Protein AF-A0A815W287-F1 (afdb_monomer_lite)

InterPro domains:
  IPR021109 Aspartic peptidase domain superfamily [G3DSA:2.40.70.10] (1-66)

Radius of gyration: 12.26 Å; chains: 1; bounding box: 26×27×32 Å

pLDDT: mean 91.28, std 4.84, range [67.75, 96.5]

Structure (mmCIF, N/CA/C/O backbone):
data_AF-A0A815W287-F1
#
_entry.id   AF-A0A815W287-F1
#
loop_
_atom_site.group_PDB
_atom_site.id
_atom_site.type_symbol
_atom_site.label_atom_id
_atom_site.label_alt_id
_atom_site.label_comp_id
_atom_site.label_asym_id
_atom_site.label_entity_id
_atom_site.label_seq_id
_atom_site.pdbx_PDB_ins_code
_atom_site.Cartn_x
_atom_site.Cartn_y
_atom_site.Cartn_z
_atom_site.occupancy
_atom_site.B_iso_or_equiv
_atom_site.auth_seq_id
_atom_site.auth_comp_id
_atom_site.auth_asym_id
_atom_site.auth_atom_id
_atom_site.pdbx_PDB_model_num
ATOM 1 N N . MET A 1 1 ? 9.568 -3.541 -2.330 1.00 67.75 1 MET A N 1
ATOM 2 C CA . MET A 1 1 ? 8.465 -4.111 -1.525 1.00 67.75 1 MET A CA 1
ATOM 3 C C . MET A 1 1 ? 8.960 -5.361 -0.827 1.00 67.75 1 MET A C 1
ATOM 5 O O . MET A 1 1 ? 9.851 -6.017 -1.356 1.00 67.75 1 MET A O 1
ATOM 9 N N . LEU A 1 2 ? 8.418 -5.671 0.349 1.00 82.00 2 LEU A N 1
ATOM 10 C CA . LEU A 1 2 ? 8.659 -6.956 0.997 1.00 82.00 2 LEU A CA 1
ATOM 11 C C . LEU A 1 2 ? 7.782 -8.015 0.321 1.00 82.00 2 LEU A C 1
ATOM 13 O O . LEU A 1 2 ? 6.593 -7.783 0.126 1.00 82.00 2 LEU A O 1
ATOM 17 N N . ILE A 1 3 ? 8.363 -9.160 -0.033 1.00 82.69 3 ILE A N 1
ATOM 18 C CA . ILE A 1 3 ? 7.603 -10.299 -0.553 1.00 82.69 3 ILE A CA 1
ATOM 19 C C . ILE A 1 3 ? 7.116 -11.108 0.651 1.00 82.69 3 ILE A C 1
ATOM 21 O O . ILE A 1 3 ? 7.845 -11.945 1.179 1.00 82.69 3 ILE A O 1
ATOM 25 N N . ASP A 1 4 ? 5.897 -10.818 1.101 1.00 86.31 4 ASP A N 1
ATOM 26 C CA . ASP A 1 4 ? 5.213 -11.550 2.168 1.00 86.31 4 ASP A CA 1
ATOM 27 C C . ASP A 1 4 ? 4.036 -12.339 1.580 1.00 86.31 4 ASP A C 1
ATOM 29 O O . ASP A 1 4 ? 3.007 -11.768 1.230 1.00 86.31 4 ASP A O 1
ATOM 33 N N . GLN A 1 5 ? 4.182 -13.664 1.475 1.00 84.19 5 GLN A N 1
ATOM 34 C CA . GLN A 1 5 ? 3.121 -14.542 0.959 1.00 84.19 5 GLN A CA 1
ATOM 35 C C . GLN A 1 5 ? 1.921 -14.661 1.914 1.00 84.19 5 GLN A C 1
ATOM 37 O O . GLN A 1 5 ? 0.868 -15.151 1.512 1.00 84.19 5 GLN A O 1
ATOM 42 N N . GLY A 1 6 ? 2.071 -14.245 3.175 1.00 85.19 6 GLY A N 1
ATOM 43 C CA . GLY A 1 6 ? 0.978 -14.177 4.143 1.00 85.19 6 GLY A CA 1
ATOM 44 C C . GLY A 1 6 ? 0.166 -12.883 4.057 1.00 85.19 6 GLY A C 1
ATOM 45 O O . GLY A 1 6 ? -0.901 -12.801 4.669 1.00 85.19 6 GLY A O 1
ATOM 46 N N . ALA A 1 7 ? 0.639 -11.882 3.309 1.00 86.19 7 ALA A N 1
ATOM 47 C CA . ALA A 1 7 ? -0.067 -10.627 3.106 1.00 86.19 7 ALA A CA 1
ATOM 48 C C . ALA A 1 7 ? -1.011 -10.725 1.902 1.00 86.19 7 AL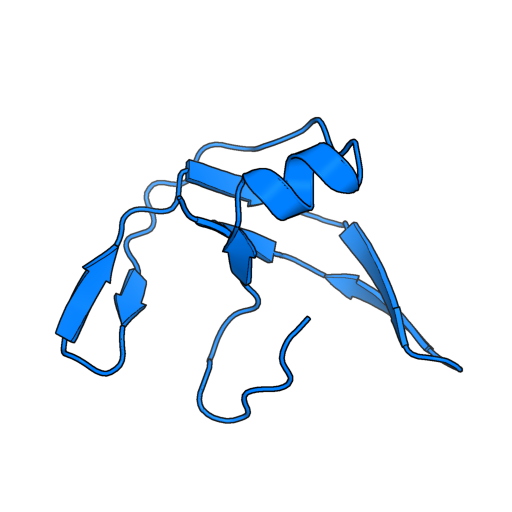A A C 1
ATOM 50 O O . ALA A 1 7 ? -0.626 -11.128 0.809 1.00 86.19 7 ALA A O 1
ATOM 51 N N . SER A 1 8 ? -2.262 -10.309 2.090 1.00 88.06 8 SER A N 1
ATOM 52 C CA . SER A 1 8 ? -3.269 -10.279 1.021 1.00 88.06 8 SER A CA 1
ATOM 53 C C .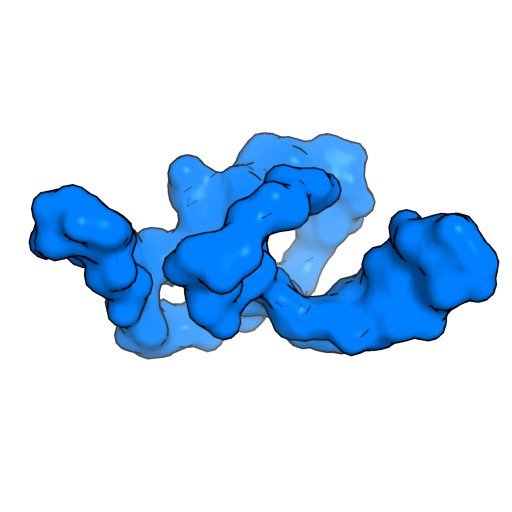 SER A 1 8 ? -3.232 -9.006 0.170 1.00 88.06 8 SER A C 1
ATOM 55 O O . SER A 1 8 ? -3.978 -8.904 -0.802 1.00 88.06 8 SER A O 1
ATOM 57 N N . ILE A 1 9 ? -2.414 -8.016 0.543 1.00 89.12 9 ILE A N 1
ATOM 58 C CA . ILE A 1 9 ? -2.371 -6.698 -0.092 1.00 89.12 9 ILE A CA 1
ATOM 59 C C . ILE A 1 9 ? -0.974 -6.079 -0.019 1.00 89.12 9 ILE A C 1
ATOM 61 O O . ILE A 1 9 ? -0.282 -6.190 0.995 1.00 89.12 9 ILE A O 1
ATOM 65 N N . ASN A 1 10 ? -0.586 -5.369 -1.079 1.00 91.38 10 ASN A N 1
ATOM 66 C CA . ASN A 1 10 ? 0.648 -4.594 -1.115 1.00 91.38 10 ASN A CA 1
ATOM 67 C C . ASN A 1 10 ? 0.511 -3.331 -0.258 1.00 91.38 10 ASN A C 1
ATOM 69 O O . ASN A 1 10 ? -0.447 -2.565 -0.394 1.00 91.38 10 ASN A O 1
ATOM 73 N N . THR A 1 11 ? 1.497 -3.092 0.605 1.00 93.25 11 THR A N 1
ATOM 74 C CA . THR A 1 11 ? 1.562 -1.891 1.444 1.00 93.25 11 THR A CA 1
ATOM 75 C C . THR A 1 11 ? 2.916 -1.198 1.321 1.00 93.25 11 THR A C 1
ATOM 77 O O . THR A 1 11 ? 3.930 -1.829 1.013 1.00 93.25 11 THR A O 1
ATOM 80 N N . MET A 1 12 ? 2.935 0.111 1.561 1.00 93.25 12 MET A N 1
ATOM 81 C CA . MET A 1 12 ? 4.153 0.906 1.728 1.00 93.25 12 MET A CA 1
ATOM 82 C C . MET A 1 12 ? 3.955 1.961 2.814 1.00 93.25 12 MET A C 1
ATOM 84 O O . MET A 1 12 ? 2.826 2.364 3.092 1.00 93.25 12 MET A O 1
ATOM 88 N N . THR A 1 13 ? 5.044 2.418 3.424 1.00 95.25 13 THR A N 1
ATOM 89 C CA . THR A 1 13 ? 4.996 3.524 4.387 1.00 95.25 13 THR A CA 1
ATOM 90 C C . THR A 1 13 ? 4.918 4.868 3.665 1.00 95.25 13 THR A C 1
ATOM 92 O O . THR A 1 13 ? 5.336 4.989 2.508 1.00 95.25 13 THR A O 1
ATOM 95 N N . ILE A 1 14 ? 4.431 5.896 4.362 1.00 95.12 14 ILE A N 1
ATOM 96 C CA . ILE A 1 14 ? 4.430 7.271 3.846 1.00 95.12 14 ILE A CA 1
ATOM 97 C C . ILE A 1 14 ? 5.840 7.757 3.491 1.00 95.12 14 ILE A C 1
ATOM 99 O O . ILE A 1 14 ? 6.026 8.341 2.430 1.00 95.12 14 ILE A O 1
ATOM 103 N N . ASN A 1 15 ? 6.849 7.418 4.298 1.00 95.69 15 ASN A N 1
ATOM 104 C CA . ASN A 1 15 ? 8.235 7.798 4.018 1.00 95.69 15 ASN A CA 1
ATOM 105 C C . ASN A 1 15 ? 8.716 7.223 2.677 1.00 95.69 15 ASN A C 1
ATOM 107 O O . ASN A 1 15 ? 9.296 7.942 1.872 1.00 95.69 15 ASN A O 1
ATOM 111 N N . THR A 1 16 ? 8.430 5.946 2.396 1.00 94.56 16 THR A N 1
ATOM 112 C CA . THR A 1 16 ? 8.797 5.335 1.109 1.00 94.56 16 THR A CA 1
ATOM 113 C C . THR A 1 16 ? 8.044 5.978 -0.055 1.00 94.56 16 THR A C 1
ATOM 115 O O . THR A 1 16 ? 8.628 6.198 -1.113 1.00 94.56 16 THR A O 1
ATOM 118 N N . MET A 1 17 ? 6.762 6.312 0.122 1.00 94.38 17 MET A N 1
ATOM 119 C CA . MET A 1 17 ? 5.995 7.046 -0.889 1.00 94.38 17 MET A CA 1
ATOM 120 C C . MET A 1 17 ? 6.642 8.406 -1.212 1.00 94.38 17 MET A C 1
ATOM 122 O O . MET A 1 17 ? 6.770 8.764 -2.387 1.00 94.38 17 MET A O 1
ATOM 126 N N . GLU A 1 18 ? 7.058 9.147 -0.183 1.00 94.00 18 GLU A N 1
ATOM 127 C CA . GLU A 1 18 ? 7.710 10.455 -0.312 1.00 94.00 18 GLU A CA 1
ATOM 128 C C . GLU A 1 18 ? 9.094 10.355 -0.969 1.00 94.00 18 GLU A C 1
ATOM 130 O O . GLU A 1 18 ? 9.399 11.139 -1.870 1.00 94.00 18 GLU A O 1
ATOM 135 N N . GLU A 1 19 ? 9.905 9.364 -0.587 1.00 95.88 19 GLU A N 1
ATOM 136 C CA . GLU A 1 19 ? 11.210 9.074 -1.203 1.00 95.88 19 GLU A CA 1
ATOM 137 C C . GLU A 1 19 ? 11.083 8.759 -2.701 1.00 95.88 19 GLU A C 1
ATOM 139 O O . GLU A 1 19 ? 11.909 9.197 -3.505 1.00 95.88 19 GLU A O 1
ATOM 144 N N . LEU A 1 20 ? 10.015 8.054 -3.089 1.00 93.06 20 LEU A N 1
ATOM 145 C CA . LEU A 1 20 ? 9.674 7.763 -4.486 1.00 93.06 20 LEU A CA 1
ATOM 146 C C . LEU A 1 20 ? 8.981 8.936 -5.200 1.00 93.06 20 LEU A C 1
ATOM 148 O O . LEU A 1 20 ? 8.658 8.831 -6.383 1.00 93.06 20 LEU A O 1
ATOM 152 N N . GLN A 1 21 ? 8.754 10.053 -4.502 1.00 94.56 21 GLN A N 1
ATOM 153 C CA . GLN A 1 21 ? 8.118 11.268 -5.017 1.00 94.56 21 GLN A CA 1
ATOM 154 C C . GLN A 1 21 ? 6.725 11.035 -5.625 1.00 94.56 21 GLN A C 1
ATOM 156 O O . GLN A 1 21 ? 6.302 11.761 -6.531 1.00 94.56 21 GLN A O 1
ATOM 161 N N . LEU A 1 22 ? 5.985 10.048 -5.115 1.00 93.00 22 LEU A N 1
ATOM 162 C CA . LEU A 1 22 ? 4.604 9.781 -5.517 1.00 93.00 22 LEU A CA 1
ATOM 163 C C . LEU A 1 22 ? 3.685 10.811 -4.846 1.00 93.00 22 LEU A C 1
ATOM 165 O O . LEU A 1 22 ? 3.859 11.124 -3.673 1.00 93.00 22 LEU A O 1
ATOM 169 N N . LYS A 1 23 ? 2.721 11.383 -5.582 1.00 82.94 23 LYS A N 1
ATOM 170 C CA . LYS A 1 23 ? 1.958 12.563 -5.107 1.00 82.94 23 LYS A CA 1
ATOM 171 C C . LYS A 1 23 ? 0.435 12.414 -5.088 1.00 82.94 23 LYS A C 1
ATOM 173 O O . LYS A 1 23 ? -0.241 13.301 -4.578 1.00 82.94 23 LYS A O 1
ATOM 178 N N . TYR A 1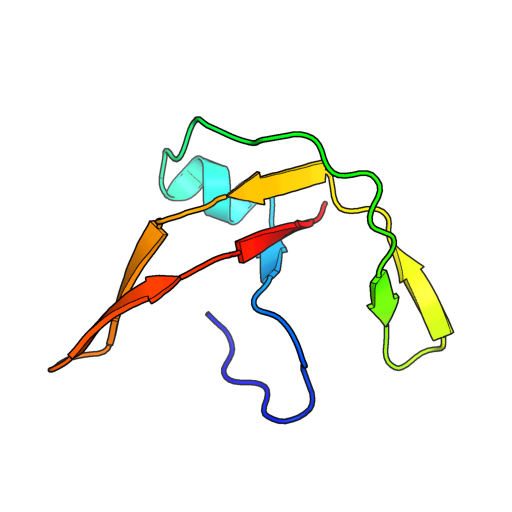 24 ? -0.115 11.313 -5.598 1.00 87.81 24 TYR A N 1
ATOM 179 C CA . TYR A 1 24 ? -1.562 11.155 -5.788 1.00 87.81 24 TYR A CA 1
ATOM 180 C C . TYR A 1 24 ? -2.148 10.065 -4.903 1.00 87.81 24 TYR A C 1
AT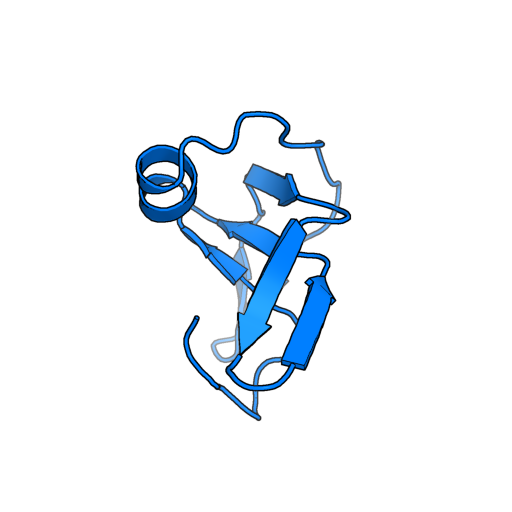OM 182 O O . TYR A 1 24 ? -2.454 8.973 -5.367 1.00 87.81 24 TYR A O 1
ATOM 190 N N . LEU A 1 25 ? -2.320 10.389 -3.623 1.00 93.69 25 LEU A N 1
ATOM 191 C CA . LEU A 1 25 ? -2.960 9.496 -2.669 1.00 93.69 25 LEU A CA 1
ATOM 192 C C . LEU A 1 25 ? -4.474 9.701 -2.665 1.00 93.69 25 LEU A C 1
ATOM 194 O O . LEU A 1 25 ? -4.955 10.792 -2.350 1.00 93.69 25 LEU A O 1
ATOM 198 N N . GLN A 1 26 ? -5.233 8.653 -2.973 1.00 95.75 26 GLN A N 1
ATOM 199 C CA . GLN A 1 26 ? -6.688 8.704 -2.871 1.00 95.75 26 GLN A CA 1
ATOM 200 C C . GLN A 1 26 ? -7.133 8.258 -1.468 1.00 95.75 26 GLN A C 1
ATOM 202 O O . GLN A 1 26 ? -6.634 7.252 -0.955 1.00 95.75 26 GLN A O 1
ATOM 207 N N . PRO A 1 27 ? -8.070 8.967 -0.816 1.00 95.06 27 PRO A N 1
ATOM 208 C CA . PRO A 1 27 ? -8.643 8.514 0.445 1.00 95.06 27 PRO A CA 1
ATOM 209 C C . PRO A 1 27 ? -9.358 7.169 0.284 1.00 95.06 27 PRO A C 1
ATOM 211 O O . PRO A 1 27 ? -10.003 6.916 -0.730 1.00 95.06 27 PRO A O 1
ATOM 214 N N . THR A 1 28 ? -9.314 6.331 1.319 1.00 94.81 28 THR A N 1
ATOM 215 C CA . THR A 1 28 ? -10.050 5.061 1.352 1.00 94.81 28 THR A CA 1
ATOM 216 C C . THR A 1 28 ? -10.778 4.880 2.687 1.00 94.81 28 THR A C 1
ATOM 218 O O . THR A 1 28 ? -10.235 5.250 3.733 1.00 94.81 28 THR A O 1
ATOM 221 N N . PRO A 1 29 ? -12.005 4.320 2.703 1.00 95.44 29 PRO A N 1
ATOM 222 C CA . PRO A 1 29 ? -12.685 3.956 3.944 1.00 95.44 29 PRO A CA 1
ATOM 223 C C . PRO A 1 29 ? -12.143 2.654 4.558 1.00 95.44 29 PRO A C 1
ATOM 225 O O . PRO A 1 29 ? -12.598 2.258 5.632 1.00 95.44 29 PRO A O 1
ATOM 228 N N . THR A 1 30 ? -11.206 1.972 3.891 1.00 94.50 30 THR A N 1
ATOM 229 C CA . THR A 1 30 ? -10.703 0.663 4.314 1.00 94.50 30 THR A CA 1
ATOM 230 C C . THR A 1 30 ? -9.997 0.714 5.670 1.00 94.50 30 THR A C 1
ATOM 232 O O . THR A 1 30 ? -9.281 1.659 5.992 1.00 94.50 30 THR A O 1
ATOM 235 N N . ILE A 1 31 ? -10.172 -0.345 6.462 1.00 95.19 31 ILE A N 1
ATOM 236 C CA . ILE A 1 31 ? -9.411 -0.615 7.683 1.00 95.19 31 ILE A CA 1
ATOM 237 C C . ILE A 1 31 ? -8.739 -1.971 7.498 1.00 95.19 31 ILE A C 1
ATOM 239 O O . ILE A 1 31 ? -9.407 -2.955 7.186 1.00 95.19 31 ILE A O 1
ATOM 243 N N . LEU A 1 32 ? -7.428 -2.018 7.701 1.00 92.88 32 LEU A N 1
ATOM 244 C CA . LEU A 1 32 ? -6.652 -3.247 7.668 1.00 92.88 32 LEU A CA 1
ATOM 245 C C . LEU A 1 32 ? -6.686 -3.918 9.037 1.00 92.88 32 LEU A C 1
ATOM 247 O O . LEU A 1 32 ? -6.419 -3.280 10.056 1.00 92.88 32 LEU A O 1
ATOM 251 N N . GLU A 1 33 ? -6.972 -5.214 9.058 1.00 93.44 33 GLU A N 1
ATOM 252 C CA . GLU A 1 33 ? -6.717 -6.063 10.216 1.00 93.44 33 GLU A CA 1
ATOM 253 C C . GLU A 1 33 ? -5.398 -6.800 9.989 1.00 93.44 33 GLU A C 1
ATOM 255 O O . GLU A 1 33 ? -5.263 -7.606 9.072 1.00 93.44 33 GLU A O 1
ATOM 260 N N . LEU A 1 34 ? -4.395 -6.477 10.801 1.00 89.62 34 LEU A N 1
ATOM 261 C CA . LEU A 1 34 ? -3.075 -7.091 10.701 1.00 89.62 34 LEU A CA 1
ATOM 262 C C . LEU A 1 34 ? -3.076 -8.466 11.378 1.00 89.62 34 LEU A C 1
ATOM 264 O O . LEU A 1 34 ? -3.930 -8.759 12.212 1.00 89.62 34 LEU A O 1
ATOM 268 N N . ALA A 1 35 ? -2.052 -9.280 11.114 1.00 87.56 35 ALA A N 1
ATOM 269 C CA . ALA A 1 35 ? -1.933 -10.639 11.658 1.00 87.56 35 ALA A CA 1
ATOM 270 C C . ALA A 1 35 ? -2.047 -10.726 13.199 1.00 87.56 35 ALA A C 1
ATOM 272 O O . ALA A 1 35 ? -2.453 -11.750 13.743 1.00 87.56 35 ALA A O 1
ATOM 273 N N . LYS A 1 36 ? -1.737 -9.640 13.922 1.00 88.88 36 LYS A N 1
ATOM 274 C CA . LYS A 1 36 ? -1.895 -9.530 15.385 1.00 88.88 36 LYS A CA 1
ATOM 275 C C . LYS A 1 36 ? -3.293 -9.072 15.832 1.00 88.88 36 LYS A C 1
ATOM 277 O O . LYS A 1 36 ? -3.456 -8.682 16.986 1.00 88.88 36 LYS A O 1
ATOM 282 N N . ARG A 1 37 ? -4.287 -9.079 14.936 1.00 88.62 37 ARG A N 1
ATOM 283 C CA . ARG A 1 37 ? -5.650 -8.535 15.132 1.00 88.62 37 ARG A CA 1
ATOM 284 C C . ARG A 1 37 ? -5.686 -7.048 15.497 1.00 88.62 37 ARG A C 1
ATOM 286 O O . ARG A 1 37 ? -6.690 -6.525 15.976 1.00 88.62 37 ARG A O 1
ATOM 293 N N . SER A 1 38 ? -4.575 -6.348 15.291 1.00 92.88 38 SER A N 1
ATOM 294 C CA . SER A 1 38 ? -4.514 -4.898 15.407 1.00 92.88 38 SER A CA 1
ATOM 295 C C . SER A 1 38 ? -5.140 -4.280 14.167 1.00 92.88 38 SER A C 1
ATOM 297 O O . SER A 1 38 ? -4.878 -4.729 13.050 1.00 92.88 38 SER A O 1
ATOM 299 N N . LYS A 1 39 ? -5.930 -3.227 14.362 1.00 94.62 39 LYS A N 1
ATOM 300 C CA . LYS A 1 39 ? -6.536 -2.478 13.264 1.00 94.62 39 LYS A CA 1
ATOM 301 C C . LYS A 1 39 ? -5.657 -1.297 12.885 1.00 94.62 39 LYS A C 1
ATOM 303 O O . LYS A 1 39 ? -5.194 -0.574 13.765 1.00 94.62 39 LYS A O 1
ATOM 308 N N . LEU A 1 40 ? -5.466 -1.090 11.591 1.00 94.69 40 LEU A N 1
ATOM 309 C CA . LEU A 1 40 ? -4.738 0.043 11.040 1.00 94.69 40 LEU A CA 1
ATOM 310 C C . LEU A 1 40 ? -5.596 0.713 9.972 1.00 94.69 40 LEU A C 1
ATOM 312 O O . LEU A 1 40 ? -6.114 0.051 9.075 1.00 94.69 40 LEU A O 1
ATOM 316 N N . LYS A 1 41 ? -5.757 2.032 10.075 1.00 96.19 41 LYS A N 1
ATOM 317 C CA . LYS A 1 41 ? -6.385 2.827 9.022 1.00 96.19 41 LYS A CA 1
ATOM 318 C C . LYS A 1 41 ? -5.284 3.310 8.070 1.00 96.19 41 LYS A C 1
ATOM 320 O O . LYS A 1 41 ? -4.419 4.056 8.526 1.00 96.19 41 LYS A O 1
ATOM 325 N N . PRO A 1 42 ? -5.287 2.896 6.793 1.00 95.94 42 PRO A N 1
ATOM 326 C CA . PRO A 1 42 ? -4.379 3.442 5.797 1.00 95.94 42 PRO A CA 1
ATOM 327 C C . PRO A 1 42 ? -4.606 4.946 5.638 1.00 95.94 42 PRO A C 1
ATOM 329 O O . PRO A 1 42 ? -5.725 5.442 5.798 1.00 95.94 42 PRO A O 1
ATOM 332 N N . ILE A 1 43 ? -3.545 5.660 5.282 1.00 96.50 43 ILE A N 1
ATOM 333 C CA . ILE A 1 43 ? -3.612 7.081 4.929 1.00 96.50 43 ILE A CA 1
ATOM 334 C C . ILE A 1 43 ? -4.388 7.233 3.616 1.00 96.50 43 ILE A C 1
ATOM 336 O O . ILE A 1 43 ? -5.192 8.150 3.454 1.00 96.50 43 ILE A O 1
ATOM 340 N N . GLY A 1 44 ? -4.189 6.284 2.704 1.00 96.50 44 GLY A N 1
ATOM 341 C CA . GLY A 1 44 ? -4.898 6.214 1.442 1.00 96.50 44 GLY A CA 1
ATOM 342 C C . GLY A 1 44 ? -4.334 5.128 0.542 1.00 96.50 44 GLY A C 1
ATOM 343 O O . GLY A 1 44 ? -3.658 4.202 1.001 1.00 96.50 44 GLY A O 1
ATOM 344 N N . ILE A 1 45 ? -4.645 5.243 -0.740 1.00 96.00 45 ILE A N 1
ATOM 345 C CA . ILE A 1 45 ? -4.307 4.260 -1.763 1.00 96.00 45 ILE A CA 1
ATOM 346 C C . ILE A 1 45 ? -3.601 4.951 -2.923 1.00 96.00 45 ILE A C 1
ATOM 348 O O . ILE A 1 45 ? -3.894 6.104 -3.253 1.00 96.00 45 ILE A O 1
ATOM 352 N N . LEU A 1 46 ? 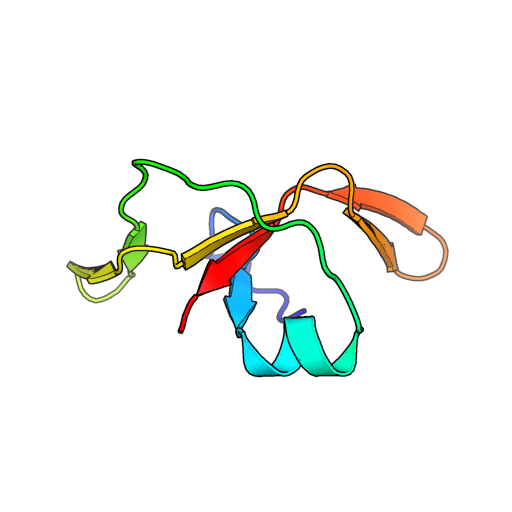-2.678 4.225 -3.530 1.00 95.31 46 LEU A N 1
ATOM 353 C CA . LEU A 1 46 ? -2.096 4.548 -4.817 1.00 95.31 46 LEU A CA 1
ATOM 354 C C . LEU A 1 46 ? -2.573 3.483 -5.796 1.00 95.31 46 LEU A C 1
ATOM 356 O O . LEU A 1 46 ? -2.363 2.293 -5.560 1.00 95.31 46 LEU A O 1
ATOM 360 N N . ASP A 1 47 ? -3.237 3.924 -6.854 1.00 92.25 47 ASP A N 1
ATOM 361 C CA . ASP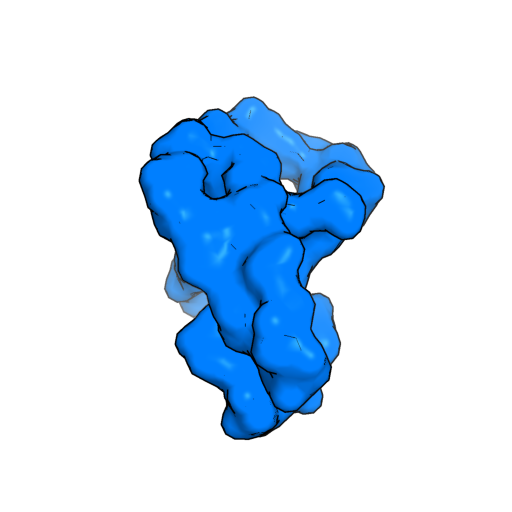 A 1 47 ? -3.721 3.056 -7.920 1.00 92.25 47 ASP A CA 1
ATOM 362 C C . ASP A 1 47 ? -2.839 3.214 -9.162 1.00 92.25 47 ASP A C 1
ATOM 364 O O . ASP A 1 47 ? -2.225 4.270 -9.348 1.00 92.25 47 ASP A O 1
ATOM 368 N N . ASP A 1 48 ? -2.753 2.162 -9.974 1.00 90.50 48 ASP A N 1
ATOM 369 C CA . ASP A 1 48 ? -1.958 2.118 -11.211 1.00 90.50 48 ASP A CA 1
ATOM 370 C C . ASP A 1 48 ? -0.478 2.530 -11.051 1.00 90.50 48 ASP A C 1
ATOM 372 O O . ASP A 1 48 ? 0.129 3.150 -11.930 1.00 90.50 48 ASP A O 1
ATOM 376 N N . ILE A 1 49 ? 0.148 2.161 -9.928 1.00 91.00 49 ILE A N 1
ATOM 377 C CA . ILE A 1 49 ? 1.590 2.364 -9.748 1.00 91.00 49 ILE A CA 1
ATOM 378 C C . ILE A 1 49 ? 2.341 1.263 -10.486 1.00 91.00 49 ILE A C 1
ATOM 380 O O . ILE A 1 49 ? 2.203 0.087 -10.159 1.00 91.00 49 ILE A O 1
ATOM 384 N N . MET A 1 50 ? 3.174 1.645 -11.453 1.00 90.25 50 MET A N 1
ATOM 385 C CA . MET A 1 50 ? 4.030 0.699 -12.162 1.00 90.25 50 MET A CA 1
ATOM 386 C C . MET A 1 50 ? 5.136 0.190 -11.237 1.00 90.25 50 MET A C 1
ATOM 388 O O . MET A 1 50 ? 5.908 0.979 -10.683 1.00 90.25 50 MET A O 1
ATOM 392 N N . VAL A 1 51 ? 5.229 -1.129 -11.086 1.00 88.69 51 VAL A N 1
ATOM 393 C CA . VAL A 1 51 ? 6.291 -1.774 -10.312 1.00 88.69 51 VAL A CA 1
ATOM 394 C C . VAL A 1 51 ? 7.101 -2.667 -11.231 1.00 88.69 51 VAL A C 1
ATOM 396 O O . VAL A 1 51 ? 6.566 -3.554 -11.887 1.00 88.69 51 VAL A O 1
ATOM 399 N N . SER A 1 52 ? 8.411 -2.432 -11.243 1.00 89.12 52 SER A N 1
ATOM 400 C CA . SER A 1 52 ? 9.367 -3.204 -12.030 1.00 89.12 52 SER A CA 1
ATOM 401 C C . SER A 1 52 ? 9.982 -4.307 -11.168 1.00 89.12 52 SER A C 1
ATOM 403 O O . SER A 1 52 ? 10.671 -4.044 -10.177 1.00 89.12 52 SER A O 1
ATOM 405 N N . LEU A 1 53 ? 9.710 -5.555 -11.536 1.00 84.94 53 LEU A N 1
ATOM 406 C CA . LEU A 1 53 ? 10.344 -6.766 -11.030 1.00 84.94 53 LEU A CA 1
ATOM 407 C C . LEU A 1 53 ? 11.006 -7.453 -12.217 1.00 84.94 53 LEU A C 1
ATOM 409 O O . LEU A 1 53 ? 10.383 -8.285 -12.856 1.00 84.94 53 LEU A O 1
ATOM 413 N N . VAL A 1 54 ? 12.254 -7.105 -12.527 1.00 85.75 54 VAL A N 1
ATOM 414 C CA . VAL A 1 54 ? 12.951 -7.595 -13.730 1.00 85.75 54 VAL A CA 1
ATOM 415 C C . VAL A 1 54 ? 12.753 -9.112 -13.926 1.00 85.75 54 VAL A C 1
ATOM 417 O O . VAL A 1 54 ? 13.118 -9.878 -13.028 1.00 85.75 54 VAL A O 1
ATOM 420 N N . PRO A 1 55 ? 12.230 -9.571 -15.084 1.00 88.31 55 PRO A N 1
ATOM 421 C CA . PRO A 1 55 ? 11.939 -8.829 -16.326 1.00 88.31 55 PRO A CA 1
ATOM 422 C C . PRO A 1 55 ? 10.513 -8.244 -16.476 1.00 88.31 55 PRO A C 1
ATOM 424 O O . PRO A 1 55 ? 10.179 -7.772 -17.559 1.00 88.31 55 PRO A O 1
ATOM 427 N N . TRP A 1 56 ? 9.663 -8.309 -15.457 1.00 87.31 56 TRP A N 1
ATOM 428 C CA . TRP A 1 56 ? 8.256 -7.899 -15.492 1.00 87.31 56 TRP A CA 1
ATOM 429 C C . TRP A 1 56 ? 8.045 -6.459 -15.017 1.00 87.31 56 TRP A C 1
ATOM 431 O O . TRP A 1 56 ? 8.683 -6.009 -14.068 1.00 87.31 56 TRP A O 1
ATOM 441 N N . GLU A 1 57 ? 7.108 -5.758 -15.646 1.00 90.56 57 GLU A N 1
ATOM 442 C CA . GLU A 1 57 ? 6.592 -4.473 -15.178 1.00 90.56 57 GLU A CA 1
ATOM 443 C C . GLU A 1 57 ? 5.074 -4.530 -15.237 1.00 90.56 57 GLU A C 1
ATOM 445 O O . GLU A 1 57 ? 4.511 -4.679 -16.320 1.00 90.56 57 GLU A O 1
ATOM 450 N N . ASP A 1 58 ? 4.431 -4.433 -14.078 1.00 88.94 58 ASP A N 1
ATOM 451 C CA . ASP A 1 58 ? 2.979 -4.512 -13.976 1.00 88.94 58 ASP A CA 1
ATOM 452 C C . ASP A 1 58 ? 2.439 -3.364 -13.109 1.00 88.94 58 ASP A C 1
ATOM 454 O O . ASP A 1 58 ? 3.063 -2.992 -12.102 1.00 88.94 58 ASP A O 1
ATOM 458 N N . PRO A 1 59 ? 1.278 -2.787 -13.471 1.00 91.75 59 PRO A N 1
ATOM 459 C CA . PRO A 1 59 ? 0.585 -1.853 -12.603 1.00 91.75 59 PRO A CA 1
ATOM 460 C C . PRO A 1 59 ? 0.082 -2.591 -11.362 1.00 91.75 59 PRO A C 1
ATOM 462 O O . PRO A 1 59 ? -0.452 -3.700 -11.437 1.00 91.75 59 PRO A O 1
ATOM 465 N N . THR A 1 60 ? 0.223 -1.961 -10.203 1.00 91.25 60 THR A N 1
ATOM 466 C CA . THR A 1 60 ? -0.328 -2.477 -8.955 1.00 91.25 60 THR A CA 1
ATOM 467 C C . THR A 1 60 ? -1.014 -1.385 -8.162 1.00 91.25 60 THR A C 1
ATOM 469 O O . THR A 1 60 ? -0.644 -0.211 -8.162 1.00 91.25 60 THR A O 1
ATOM 472 N N . TYR A 1 61 ? -1.977 -1.850 -7.387 1.00 92.19 61 TYR A N 1
ATOM 473 C CA . TYR A 1 61 ? -2.577 -1.127 -6.291 1.00 92.19 61 TYR A CA 1
ATOM 474 C C . TYR A 1 61 ? -1.701 -1.247 -5.037 1.00 92.19 61 TYR A C 1
ATOM 476 O O . TYR A 1 61 ? -1.226 -2.345 -4.723 1.00 92.19 61 TYR A O 1
ATOM 484 N N . VAL A 1 62 ? -1.495 -0.151 -4.304 1.00 94.06 62 VAL A N 1
ATOM 485 C CA . VAL A 1 62 ? -0.738 -0.144 -3.041 1.00 94.06 62 VAL A CA 1
ATOM 486 C C . VAL A 1 62 ? -1.458 0.688 -1.984 1.00 94.06 62 VAL A C 1
ATOM 488 O O . VAL A 1 62 ? -1.852 1.827 -2.232 1.00 94.06 62 VAL A O 1
ATOM 491 N N . MET A 1 63 ? -1.587 0.153 -0.769 1.00 95.69 63 MET A N 1
ATOM 492 C CA . MET A 1 63 ? -2.035 0.936 0.386 1.00 95.69 63 MET A CA 1
ATOM 493 C C . MET A 1 63 ? -0.873 1.648 1.067 1.00 95.69 63 MET A C 1
ATOM 495 O O . MET A 1 63 ? 0.150 1.036 1.380 1.00 95.69 63 MET A O 1
ATOM 499 N N . VAL A 1 64 ? -1.070 2.928 1.369 1.00 95.88 64 VAL A N 1
ATOM 500 C CA . VAL A 1 64 ? -0.099 3.719 2.123 1.00 95.88 64 VAL A CA 1
ATOM 501 C C . VAL A 1 64 ? -0.494 3.734 3.587 1.00 95.88 64 VAL A C 1
ATOM 503 O O . VAL A 1 64 ? -1.606 4.127 3.953 1.00 95.88 64 VAL A O 1
ATOM 506 N N . ILE A 1 65 ? 0.430 3.289 4.424 1.00 95.00 65 ILE A N 1
ATOM 507 C CA . ILE A 1 65 ? 0.294 3.240 5.876 1.00 95.00 65 ILE A CA 1
ATOM 508 C C . ILE A 1 65 ? 1.247 4.253 6.518 1.00 95.00 65 ILE A C 1
ATOM 510 O O . ILE A 1 65 ? 2.193 4.719 5.880 1.00 95.00 65 ILE A O 1
ATOM 514 N N . GLN A 1 66 ? 0.959 4.621 7.765 1.00 91.19 66 GLN A N 1
ATOM 515 C CA . GLN A 1 66 ? 1.826 5.497 8.554 1.00 91.19 66 GLN A CA 1
ATOM 516 C C . GLN A 1 66 ? 3.132 4.799 8.939 1.00 91.19 66 GLN A C 1
ATOM 518 O O . GLN A 1 66 ? 3.089 3.572 9.188 1.00 91.19 66 GLN A O 1
#

Secondary structure (DSSP, 8-state):
----TT-SS-EEEHHHHHHTT---PBP----EE-TTS-EE--SEEEEEEEEEETTEEEEEEEEEE-

Foldseek 3Di:
DDPDPPDPAAEDEPVVCVVVVPDDFDADPDWDQDPVRDIFHFPGKDFQDWDDDVPDTGGGIYTYGD

Sequence (66 aa):
MLIDQGASINTMTINTMEELQLKYLQPTPTILELAKRSKLKPIGILDDIMVSLVPWEDPTYVMVIQ

Organism: NCBI:txid433720